Protein AF-A0A1W9J0H9-F1 (afdb_monomer)

Solvent-accessible surface area (backbone atoms only — not comparable to full-atom values): 5428 Å² total; per-residue (Å²): 110,71,49,60,54,51,22,45,54,25,46,76,71,67,37,57,72,55,28,50,54,28,50,55,54,44,51,60,53,51,76,76,48,82,73,54,73,68,57,48,53,52,51,53,53,50,52,50,54,41,52,54,51,50,54,53,50,51,53,52,52,51,51,53,52,52,53,51,49,52,52,51,52,51,53,52,51,52,53,50,52,54,52,50,54,64,61,66,72,71,73,82,79,79,84,125

Mean predicted aligned error: 8.95 Å

Secondary structure (DSSP, 8-state):
-HHHHHHHHHHHTT-HHHHHHHHHHHHHHHHHSPPPHHHHHHHHHHHHHHHHHHHHHHHHHHHHHHHHHHHHHHHHHHHHHHHHHHHHTT------

Structure (mmCIF, N/CA/C/O backbone):
data_AF-A0A1W9J0H9-F1
#
_entry.id   AF-A0A1W9J0H9-F1
#
loop_
_atom_site.group_PDB
_atom_site.id
_atom_site.type_symbol
_atom_site.label_atom_id
_atom_site.label_alt_id
_atom_site.label_comp_id
_atom_site.label_asym_id
_atom_site.label_entity_id
_atom_site.label_seq_id
_atom_site.pdbx_PDB_ins_code
_atom_site.Cartn_x
_atom_site.Cartn_y
_atom_site.Cartn_z
_atom_site.occupancy
_atom_site.B_iso_or_equiv
_atom_site.auth_seq_id
_atom_site.auth_comp_id
_atom_site.auth_asym_id
_atom_site.auth_atom_id
_atom_site.pdbx_PDB_model_num
ATOM 1 N N . MET A 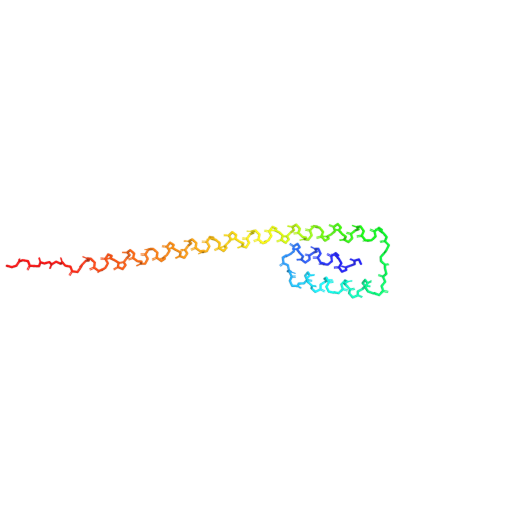1 1 ? -7.260 -4.387 18.761 1.00 65.19 1 MET A N 1
ATOM 2 C CA . MET A 1 1 ? -6.200 -3.352 18.848 1.00 65.19 1 MET A CA 1
ATOM 3 C C . MET A 1 1 ? -4.840 -3.904 18.426 1.00 65.19 1 MET A C 1
ATOM 5 O O . MET A 1 1 ? -4.348 -3.457 17.401 1.00 65.19 1 MET A O 1
ATOM 9 N N . ALA A 1 2 ? -4.307 -4.942 19.087 1.00 85.44 2 ALA A N 1
ATOM 10 C CA . ALA A 1 2 ? -3.005 -5.542 18.742 1.00 85.44 2 ALA A CA 1
ATOM 11 C C . ALA A 1 2 ? -2.836 -5.934 17.255 1.00 85.44 2 ALA A C 1
ATOM 13 O O . ALA A 1 2 ? -1.763 -5.765 16.690 1.00 85.44 2 ALA A O 1
ATOM 14 N N . VAL A 1 3 ? -3.901 -6.409 16.595 1.00 91.94 3 VAL A N 1
ATOM 15 C CA . VAL A 1 3 ? -3.855 -6.792 15.169 1.00 91.94 3 VAL A CA 1
ATOM 16 C C . VAL A 1 3 ? -3.624 -5.586 14.245 1.00 91.94 3 VAL A C 1
ATOM 18 O O . VAL A 1 3 ? -2.891 -5.693 13.268 1.00 91.94 3 VAL A O 1
ATOM 21 N N . THR A 1 4 ? -4.183 -4.417 14.572 1.00 91.31 4 THR A N 1
ATOM 22 C CA . THR A 1 4 ? -3.993 -3.189 13.781 1.00 91.31 4 THR A CA 1
ATOM 23 C C . THR A 1 4 ? -2.572 -2.645 13.924 1.00 91.31 4 THR A C 1
ATOM 25 O O . THR A 1 4 ? -1.960 -2.247 12.937 1.00 91.31 4 THR A O 1
ATOM 28 N N . GLU A 1 5 ? -2.019 -2.670 15.136 1.00 92.69 5 GLU A N 1
ATOM 29 C CA . GLU A 1 5 ? -0.624 -2.285 15.381 1.00 92.69 5 GLU A CA 1
ATOM 30 C C . GLU A 1 5 ? 0.348 -3.247 14.686 1.00 92.69 5 GLU A C 1
ATOM 32 O O . GLU A 1 5 ? 1.306 -2.811 14.047 1.00 92.69 5 GLU A O 1
ATOM 37 N N . ALA A 1 6 ? 0.066 -4.553 14.728 1.00 94.94 6 ALA A N 1
ATOM 38 C CA . ALA A 1 6 ? 0.851 -5.559 14.022 1.00 94.94 6 ALA A CA 1
ATOM 39 C C . ALA A 1 6 ? 0.839 -5.340 12.498 1.00 94.94 6 ALA A C 1
ATOM 41 O O . ALA A 1 6 ? 1.892 -5.452 11.866 1.00 94.94 6 ALA A O 1
ATOM 42 N N . ALA A 1 7 ? -0.309 -4.957 11.923 1.00 94.56 7 ALA A N 1
ATOM 43 C CA . ALA A 1 7 ? -0.418 -4.576 10.515 1.00 94.56 7 ALA A CA 1
ATOM 44 C C . ALA A 1 7 ? 0.440 -3.344 10.187 1.00 94.56 7 ALA A C 1
ATOM 46 O O . ALA A 1 7 ? 1.213 -3.375 9.231 1.00 94.56 7 ALA A O 1
ATOM 47 N N . ALA A 1 8 ? 0.390 -2.293 11.011 1.00 93.62 8 ALA A N 1
ATOM 48 C CA . ALA A 1 8 ? 1.201 -1.089 10.811 1.00 93.62 8 ALA A CA 1
ATOM 49 C C . ALA A 1 8 ? 2.711 -1.379 10.904 1.00 93.62 8 ALA A C 1
ATOM 51 O O . ALA A 1 8 ? 3.512 -0.892 10.101 1.00 93.62 8 ALA A O 1
ATOM 52 N N . MET A 1 9 ? 3.111 -2.228 11.851 1.00 95.31 9 MET A N 1
ATOM 53 C CA . MET A 1 9 ? 4.495 -2.680 11.977 1.00 95.31 9 MET A CA 1
ATOM 5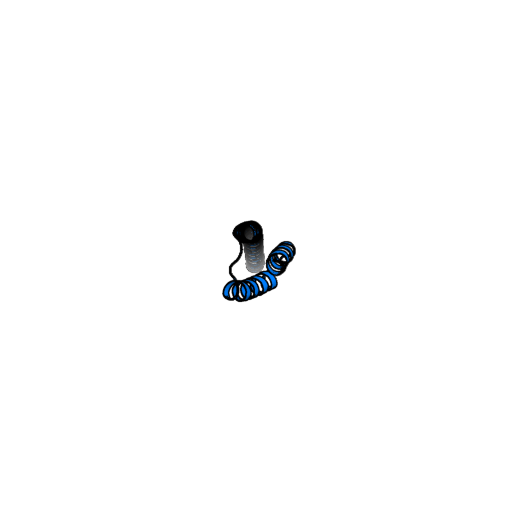4 C C . MET A 1 9 ? 4.941 -3.532 10.781 1.00 95.31 9 MET A C 1
ATOM 56 O O . MET A 1 9 ? 6.071 -3.380 10.320 1.00 95.31 9 MET A O 1
ATOM 60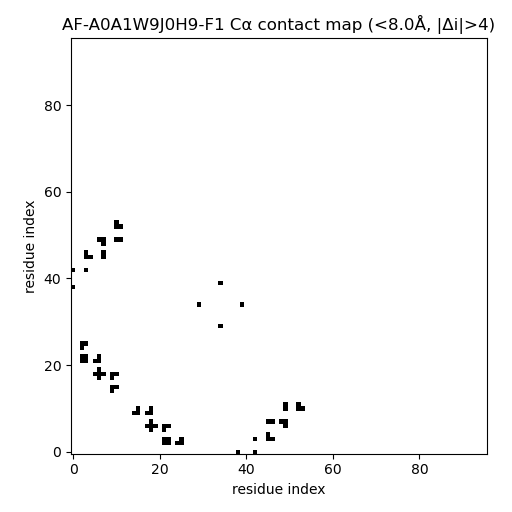 N N . ALA A 1 10 ? 4.083 -4.424 10.278 1.00 95.75 10 ALA A N 1
ATOM 61 C CA . ALA A 1 10 ? 4.366 -5.222 9.086 1.00 95.75 10 ALA A CA 1
ATOM 62 C C . ALA A 1 10 ? 4.515 -4.338 7.839 1.00 95.75 10 ALA A C 1
ATOM 64 O O . ALA A 1 10 ? 5.484 -4.499 7.099 1.00 95.75 10 ALA A O 1
ATOM 65 N N . ALA A 1 11 ? 3.631 -3.352 7.662 1.00 94.88 11 ALA A N 1
ATOM 66 C CA . ALA A 1 11 ? 3.708 -2.374 6.579 1.00 94.88 11 ALA A CA 1
ATOM 67 C C . ALA A 1 11 ? 5.026 -1.583 6.621 1.00 94.88 11 ALA A C 1
ATOM 69 O O . ALA A 1 11 ? 5.723 -1.484 5.613 1.00 94.88 11 ALA A O 1
ATOM 70 N N . THR A 1 12 ? 5.446 -1.150 7.815 1.00 93.62 12 THR A N 1
ATOM 71 C CA . THR A 1 12 ? 6.715 -0.425 8.011 1.00 93.62 12 THR A CA 1
ATOM 72 C C . THR A 1 12 ? 7.933 -1.269 7.612 1.00 93.62 12 THR A C 1
ATOM 74 O O .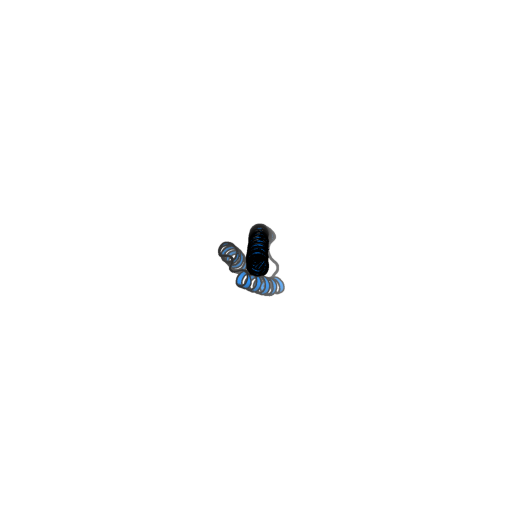 THR A 1 12 ? 8.948 -0.734 7.170 1.00 93.62 12 THR A O 1
ATOM 77 N N . ARG A 1 13 ? 7.842 -2.600 7.737 1.00 95.06 13 ARG A N 1
ATOM 78 C CA . ARG A 1 13 ? 8.878 -3.551 7.297 1.00 95.06 13 ARG A CA 1
ATOM 79 C C . ARG A 1 13 ? 8.727 -3.999 5.837 1.00 95.06 13 ARG A C 1
ATOM 81 O O . ARG A 1 13 ? 9.544 -4.788 5.370 1.00 95.06 13 ARG A O 1
ATOM 88 N N . GLY A 1 14 ? 7.703 -3.535 5.118 1.00 93.88 14 GLY A N 1
ATOM 89 C CA . GLY A 1 14 ? 7.389 -3.979 3.757 1.00 93.88 14 GLY A CA 1
ATOM 90 C C . GLY A 1 14 ? 6.862 -5.418 3.674 1.00 93.88 14 GLY A C 1
ATOM 91 O O . GLY A 1 14 ? 6.904 -6.037 2.613 1.00 93.88 14 GLY A O 1
ATOM 92 N N . GLU A 1 15 ? 6.379 -5.979 4.784 1.00 96.06 15 GLU A N 1
ATOM 93 C CA . GLU A 1 15 ? 5.865 -7.349 4.876 1.00 96.06 15 GLU A CA 1
ATOM 94 C C . GLU A 1 15 ? 4.396 -7.421 4.414 1.00 96.06 15 GLU A C 1
ATOM 96 O O . GLU A 1 15 ? 3.502 -7.744 5.194 1.00 96.06 15 GLU A O 1
ATOM 101 N N . TRP A 1 16 ? 4.123 -7.111 3.143 1.00 93.69 16 TRP A N 1
ATOM 102 C CA . TRP A 1 16 ? 2.752 -6.921 2.635 1.00 93.69 16 TRP A CA 1
ATOM 103 C C . TRP A 1 16 ? 1.838 -8.142 2.784 1.00 93.69 16 TRP A C 1
ATOM 105 O O . TRP A 1 16 ? 0.671 -7.981 3.122 1.00 93.69 16 TRP A O 1
ATOM 115 N N . ASN A 1 17 ? 2.371 -9.360 2.635 1.00 94.62 17 ASN A N 1
ATOM 116 C CA . ASN A 1 17 ? 1.594 -10.587 2.861 1.00 94.62 17 ASN A CA 1
ATOM 117 C C . ASN A 1 17 ? 1.061 -10.661 4.301 1.00 94.62 17 ASN A C 1
ATOM 119 O O . ASN A 1 17 ? -0.078 -11.049 4.525 1.00 94.62 17 ASN A O 1
ATOM 123 N N . ARG A 1 18 ? 1.865 -10.226 5.280 1.00 96.25 18 ARG A N 1
ATOM 124 C CA . ARG A 1 18 ? 1.445 -10.191 6.686 1.00 96.25 18 ARG A CA 1
ATOM 125 C C . ARG A 1 18 ? 0.429 -9.087 6.950 1.00 96.25 18 ARG A C 1
ATOM 127 O O . ARG A 1 18 ? -0.440 -9.268 7.792 1.00 96.25 18 ARG A O 1
ATOM 134 N N . VAL A 1 19 ? 0.525 -7.949 6.257 1.00 95.31 19 VAL A N 1
ATOM 135 C CA . VAL A 1 19 ? -0.493 -6.886 6.350 1.00 95.31 19 VAL A CA 1
ATOM 136 C C . VAL A 1 19 ? -1.864 -7.437 5.954 1.00 95.31 19 VAL A C 1
ATOM 138 O O . VAL A 1 19 ? -2.827 -7.218 6.684 1.00 95.31 19 VAL A O 1
ATOM 141 N N . ASP A 1 20 ? -1.930 -8.205 4.864 1.00 94.69 20 ASP A N 1
ATOM 142 C CA . ASP A 1 20 ? -3.170 -8.837 4.401 1.00 94.69 20 ASP A CA 1
ATOM 143 C C . ASP A 1 20 ? -3.714 -9.863 5.411 1.00 94.69 20 ASP A C 1
ATOM 145 O O . ASP A 1 20 ? -4.876 -9.787 5.808 1.00 94.69 20 ASP A O 1
ATOM 149 N N . GLU A 1 21 ? -2.856 -10.747 5.936 1.00 96.38 21 GLU A N 1
ATOM 150 C CA . GLU A 1 21 ? -3.226 -11.702 6.997 1.00 96.38 21 GLU A CA 1
ATOM 151 C C . GLU A 1 21 ? -3.800 -11.000 8.242 1.00 96.38 21 GLU A C 1
ATOM 153 O O . GLU A 1 21 ? -4.786 -11.448 8.836 1.00 96.38 21 GLU A O 1
ATOM 158 N N . TYR A 1 22 ? -3.203 -9.877 8.654 1.00 96.12 22 TYR A N 1
ATOM 159 C CA . TYR A 1 22 ? -3.706 -9.105 9.788 1.00 96.12 22 TYR A CA 1
ATOM 160 C C . TYR A 1 22 ? -5.027 -8.399 9.477 1.00 96.12 22 TYR A C 1
ATOM 162 O O . TYR A 1 22 ? -5.865 -8.274 10.371 1.00 96.12 22 TYR A O 1
ATOM 170 N N . TYR A 1 23 ? -5.251 -7.960 8.241 1.00 94.81 23 TYR A N 1
ATOM 171 C CA . TYR A 1 23 ? -6.534 -7.392 7.832 1.00 94.81 23 TYR A CA 1
ATOM 172 C C . TYR A 1 23 ? -7.652 -8.430 7.834 1.00 94.81 23 TYR A C 1
ATOM 174 O O . TYR A 1 23 ? -8.688 -8.160 8.442 1.00 94.81 23 TYR A O 1
ATOM 182 N N . GLN A 1 24 ? -7.410 -9.626 7.298 1.00 94.56 24 GLN A N 1
ATOM 183 C CA . GLN A 1 24 ? -8.362 -10.741 7.363 1.00 94.56 24 GLN A CA 1
ATOM 184 C C . GLN A 1 24 ? -8.708 -11.082 8.819 1.00 94.56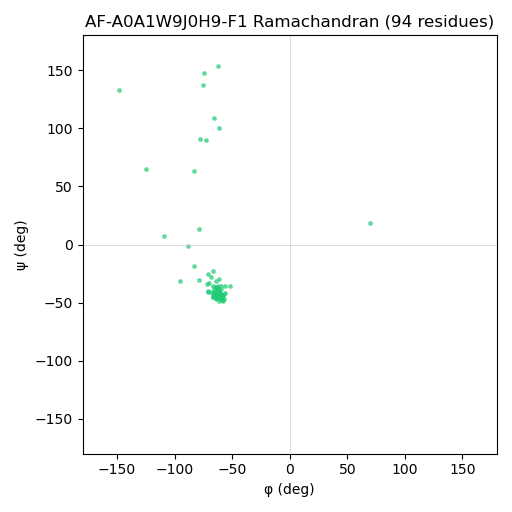 24 GLN A C 1
ATOM 186 O O . GLN A 1 24 ? -9.869 -11.095 9.220 1.00 94.56 24 GLN A O 1
ATOM 191 N N . ARG A 1 25 ? -7.691 -11.229 9.677 1.00 93.94 25 ARG A N 1
ATOM 192 C CA . ARG A 1 25 ? -7.912 -11.522 11.099 1.00 93.94 25 ARG A CA 1
ATOM 193 C C . ARG A 1 25 ? -8.649 -10.405 11.837 1.00 93.94 25 ARG A C 1
ATOM 195 O O . ARG A 1 25 ? -9.354 -10.660 12.812 1.00 93.94 25 ARG A O 1
ATOM 202 N N . ARG A 1 26 ? -8.457 -9.149 11.434 1.00 92.81 26 ARG A N 1
ATOM 203 C CA . ARG A 1 26 ? -9.182 -8.017 12.014 1.00 92.81 26 ARG A CA 1
ATOM 204 C C . ARG A 1 26 ? -10.646 -8.030 11.588 1.00 92.81 26 ARG A C 1
ATOM 206 O O . ARG A 1 26 ? -11.487 -7.749 12.432 1.00 92.81 26 ARG A O 1
ATOM 213 N N . GLU A 1 27 ? -10.941 -8.363 10.338 1.00 91.88 27 GLU A N 1
ATOM 214 C CA . GLU A 1 27 ? -12.313 -8.542 9.853 1.00 91.88 27 GLU A CA 1
ATOM 215 C C . GLU A 1 27 ? -13.054 -9.604 10.677 1.00 91.88 27 GLU A C 1
ATOM 217 O O . GLU A 1 27 ? -14.128 -9.320 11.211 1.00 91.88 27 GLU A O 1
ATOM 222 N N . ASP A 1 28 ? -12.419 -10.756 10.920 1.00 91.00 28 ASP A N 1
ATOM 223 C CA . ASP A 1 28 ? -12.978 -11.814 11.770 1.00 91.00 28 ASP A CA 1
ATOM 224 C C . ASP A 1 28 ? -13.307 -11.319 13.185 1.00 91.00 28 ASP A C 1
ATOM 226 O O . ASP A 1 28 ? -14.364 -11.639 13.730 1.00 91.00 28 ASP A O 1
ATOM 230 N N . LEU A 1 29 ? -12.422 -10.522 13.793 1.00 89.06 29 LEU A N 1
ATOM 231 C CA . LEU A 1 29 ? -12.637 -9.968 15.134 1.00 89.06 29 LEU A CA 1
ATOM 232 C C . LEU A 1 29 ? -13.770 -8.935 15.159 1.00 89.06 29 LEU A C 1
ATOM 234 O O . LEU A 1 29 ? -14.578 -8.929 16.083 1.00 89.06 29 LEU A O 1
ATOM 238 N N . LEU A 1 30 ? -13.845 -8.075 14.143 1.00 88.38 30 LEU A N 1
ATOM 239 C CA . LEU A 1 30 ? -14.877 -7.039 14.045 1.00 88.38 30 LEU A CA 1
ATOM 240 C C . LEU A 1 30 ? -16.262 -7.610 13.736 1.00 88.38 30 LEU A C 1
ATOM 242 O O . LEU A 1 30 ? -17.265 -6.999 14.096 1.00 88.38 30 LEU A O 1
ATOM 246 N N . SER A 1 31 ? -16.327 -8.785 13.108 1.00 88.12 31 SER A N 1
ATOM 247 C CA . SER A 1 31 ? -17.588 -9.502 12.903 1.00 88.12 31 SER A CA 1
ATOM 248 C C . SER A 1 31 ? -18.212 -10.009 14.213 1.00 88.12 31 SER A C 1
ATOM 250 O O . SER A 1 31 ? -19.421 -10.225 14.277 1.00 88.12 31 SER A O 1
ATOM 252 N N . GLN A 1 32 ? -17.398 -10.176 15.261 1.00 87.00 32 GLN A N 1
ATOM 253 C CA . GLN A 1 32 ? -17.815 -10.722 16.555 1.00 87.00 32 GLN A CA 1
ATOM 254 C C . GLN A 1 32 ? -18.177 -9.629 17.565 1.00 87.00 32 GLN A C 1
ATOM 256 O O . GLN A 1 32 ? -19.042 -9.844 18.413 1.00 87.00 32 GLN A O 1
ATOM 261 N N . GLU A 1 33 ? -17.537 -8.460 17.486 1.00 85.06 33 GLU A N 1
ATOM 262 C CA . GLU A 1 33 ? -17.740 -7.369 18.437 1.00 85.06 33 GLU A CA 1
ATOM 263 C C . GLU A 1 33 ? -17.571 -5.996 17.775 1.00 85.06 33 GLU A C 1
ATOM 265 O O . GLU A 1 33 ? -16.593 -5.724 17.073 1.00 85.06 33 GLU A O 1
ATOM 270 N N . ALA A 1 34 ? -18.523 -5.096 18.035 1.00 83.56 34 ALA A N 1
ATOM 271 C CA . ALA A 1 34 ? -18.467 -3.730 17.536 1.00 83.56 34 ALA A CA 1
ATOM 272 C C . ALA A 1 34 ? -17.447 -2.890 18.321 1.00 83.56 34 ALA A C 1
ATOM 274 O O . ALA A 1 34 ? -17.398 -2.915 19.550 1.00 83.56 34 ALA A O 1
ATOM 275 N N . LEU A 1 35 ? -16.661 -2.082 17.608 1.00 86.50 35 LEU A N 1
ATOM 276 C CA . LEU A 1 35 ? -15.712 -1.164 18.234 1.00 86.50 35 LEU A CA 1
ATOM 277 C C . LEU A 1 35 ? -16.412 0.038 18.867 1.00 86.50 35 LEU A C 1
ATOM 279 O O . LEU A 1 35 ? -17.373 0.586 18.326 1.00 86.50 35 LEU A O 1
ATOM 283 N N . SER A 1 36 ? -15.827 0.535 19.957 1.00 91.25 36 SER A N 1
ATOM 284 C CA . SER A 1 36 ? -16.134 1.881 20.434 1.00 91.25 36 SER A CA 1
ATOM 285 C C . SER A 1 36 ? -15.730 2.935 19.382 1.00 91.25 36 SER A C 1
ATOM 287 O O . SER A 1 36 ? -14.795 2.710 18.602 1.00 91.25 36 SER A O 1
ATOM 289 N N . PRO A 1 37 ? -16.373 4.118 19.369 1.00 91.94 37 PRO A N 1
ATOM 290 C CA . PRO A 1 37 ? -16.037 5.188 18.427 1.00 91.94 37 PRO A CA 1
ATOM 291 C C . PRO A 1 37 ? -14.563 5.622 18.475 1.00 91.94 37 PRO A C 1
ATOM 293 O O . PRO A 1 37 ? -13.964 5.920 17.441 1.00 91.94 37 PRO A O 1
ATOM 296 N N . GLU A 1 38 ? -13.956 5.628 19.664 1.00 91.88 38 GLU A N 1
ATOM 297 C CA . GLU A 1 38 ? -12.540 5.969 19.843 1.00 91.88 38 GLU A CA 1
ATOM 298 C C . GLU A 1 38 ? -11.620 4.933 19.190 1.00 91.88 38 GLU A C 1
ATOM 300 O O . GLU A 1 38 ? -10.704 5.295 18.447 1.00 91.88 38 GLU A O 1
ATOM 305 N N . HIS A 1 39 ? -11.904 3.642 19.391 1.00 89.06 39 HIS A N 1
ATOM 306 C CA . HIS A 1 39 ? -11.139 2.569 18.763 1.00 89.06 39 HIS A CA 1
ATOM 307 C C . HIS A 1 39 ? -11.307 2.562 17.244 1.00 89.06 39 HIS A C 1
ATOM 309 O O . HIS A 1 39 ? -10.331 2.355 16.526 1.00 89.06 39 HIS A O 1
ATOM 315 N N . LEU A 1 40 ? -12.508 2.847 16.736 1.00 91.25 40 LEU A N 1
ATOM 316 C CA . LEU A 1 40 ? -12.738 2.975 15.299 1.00 91.25 40 LEU A CA 1
ATOM 317 C C . LEU A 1 40 ? -11.877 4.092 14.692 1.00 91.25 40 LEU A C 1
ATOM 319 O O . LEU A 1 40 ? -11.199 3.877 13.688 1.00 91.25 40 LEU A O 1
ATOM 323 N N . LYS A 1 41 ? -11.840 5.270 15.328 1.00 93.81 41 LYS A N 1
ATOM 324 C CA . LYS A 1 41 ? -11.005 6.395 14.876 1.00 93.81 41 LYS A CA 1
ATOM 325 C C . LYS A 1 41 ? -9.517 6.034 14.862 1.00 93.81 41 LYS A C 1
ATOM 327 O O . LYS A 1 41 ? -8.806 6.392 13.919 1.00 93.81 41 LYS A O 1
ATOM 332 N N . TYR A 1 42 ? -9.050 5.322 15.886 1.00 91.81 42 TYR A N 1
ATOM 333 C CA . TYR A 1 42 ? -7.671 4.843 15.959 1.00 91.81 42 TYR A CA 1
ATOM 334 C C . TYR A 1 42 ? -7.343 3.891 14.800 1.00 91.81 42 TYR A C 1
ATOM 336 O O . TYR A 1 42 ? -6.356 4.097 14.093 1.00 91.81 42 TYR A O 1
ATOM 344 N N . VAL A 1 43 ? -8.207 2.903 14.548 1.00 92.81 43 VAL A N 1
ATOM 345 C CA . VAL A 1 43 ? -8.035 1.940 13.450 1.00 92.81 43 VAL A CA 1
ATOM 346 C C . VAL A 1 43 ? -7.962 2.641 12.095 1.00 92.81 43 VAL A C 1
ATOM 348 O O . VAL A 1 43 ? -7.027 2.397 11.337 1.00 92.81 43 VAL A O 1
ATOM 351 N N . LEU A 1 44 ? -8.877 3.574 11.827 1.00 93.88 44 LEU A N 1
ATOM 352 C CA . LEU A 1 44 ? -8.894 4.334 10.574 1.00 93.88 44 LEU A CA 1
ATOM 353 C C . LEU A 1 44 ? -7.636 5.189 10.382 1.00 93.88 44 LEU A C 1
ATOM 355 O O . LEU A 1 44 ? -7.151 5.340 9.262 1.00 93.88 44 LEU A O 1
ATOM 359 N N . THR A 1 45 ? -7.092 5.741 11.467 1.00 95.50 45 THR A N 1
ATOM 360 C CA . THR A 1 45 ? -5.842 6.514 11.416 1.00 95.50 45 THR A CA 1
ATOM 361 C C . THR A 1 45 ? -4.670 5.628 11.000 1.00 95.50 45 THR A C 1
ATOM 363 O O . THR A 1 45 ? -3.884 6.009 10.134 1.00 95.50 45 THR A O 1
ATOM 366 N N . MET A 1 46 ? -4.576 4.431 11.579 1.00 93.81 46 MET A N 1
ATOM 367 C CA . MET A 1 46 ? -3.523 3.471 11.246 1.00 93.81 46 MET A CA 1
ATOM 368 C C . MET A 1 46 ? -3.653 2.966 9.809 1.00 93.81 46 MET A C 1
ATOM 370 O O . MET A 1 46 ? -2.662 2.919 9.087 1.00 93.81 46 MET A O 1
ATOM 374 N N . ASP A 1 47 ? -4.871 2.666 9.360 1.00 95.25 47 ASP A N 1
ATOM 375 C CA . ASP A 1 47 ? -5.113 2.212 7.988 1.00 95.25 47 ASP A CA 1
ATOM 376 C C . ASP A 1 47 ? -4.753 3.274 6.954 1.00 95.25 47 ASP A C 1
ATOM 378 O O . ASP A 1 47 ? -4.187 2.956 5.909 1.00 95.25 47 ASP A O 1
ATOM 382 N N . ARG A 1 48 ? -5.001 4.549 7.264 1.00 96.19 48 ARG A N 1
ATOM 383 C CA . ARG A 1 48 ? -4.555 5.648 6.409 1.00 96.19 48 ARG A CA 1
ATOM 384 C C . ARG A 1 48 ? -3.031 5.678 6.279 1.00 96.19 48 ARG A C 1
ATOM 386 O O . ARG A 1 48 ? -2.528 5.794 5.165 1.00 96.19 48 ARG A O 1
ATOM 393 N N . ALA A 1 49 ? -2.306 5.533 7.386 1.00 95.50 49 ALA A N 1
ATOM 394 C CA . ALA A 1 49 ? -0.845 5.494 7.362 1.00 95.50 49 ALA A CA 1
ATOM 395 C C . ALA A 1 49 ? -0.315 4.284 6.569 1.00 95.50 49 ALA A C 1
ATOM 397 O O . ALA A 1 49 ? 0.625 4.419 5.787 1.00 95.50 49 ALA A O 1
ATOM 398 N N . ILE A 1 50 ? -0.943 3.112 6.713 1.00 95.19 50 ILE A N 1
ATOM 399 C CA . ILE A 1 50 ? -0.606 1.915 5.926 1.00 95.19 50 ILE A CA 1
ATOM 400 C C . ILE A 1 50 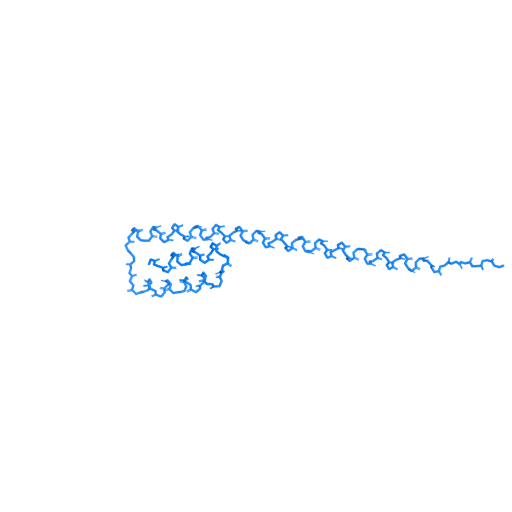? -0.849 2.165 4.429 1.00 95.19 50 ILE A C 1
ATOM 402 O O . ILE A 1 50 ? 0.011 1.851 3.608 1.00 95.19 50 ILE A O 1
ATOM 406 N N . ALA A 1 51 ?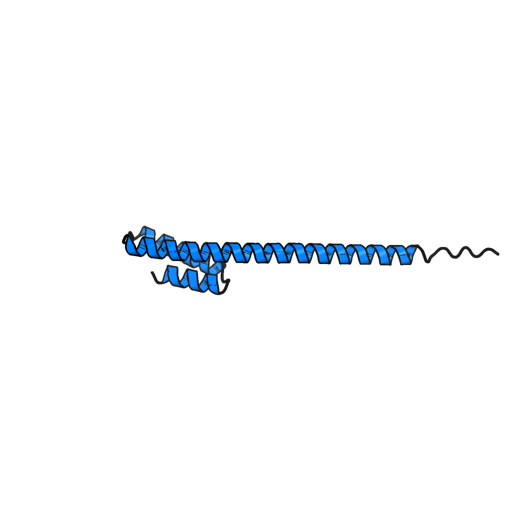 -1.976 2.778 4.058 1.00 94.62 51 ALA A N 1
ATOM 407 C CA . ALA A 1 51 ? -2.297 3.091 2.664 1.00 94.62 51 ALA A CA 1
ATOM 408 C C . ALA A 1 51 ? -1.294 4.073 2.028 1.00 94.62 51 ALA A C 1
ATOM 410 O O . ALA A 1 51 ? -0.901 3.909 0.868 1.00 94.62 51 ALA A O 1
ATOM 411 N N . GLU A 1 52 ? -0.836 5.068 2.789 1.00 95.50 52 GLU A N 1
ATOM 412 C CA . GLU A 1 52 ? 0.222 5.986 2.355 1.00 95.50 52 GLU A CA 1
ATOM 413 C C . GLU A 1 52 ? 1.536 5.228 2.093 1.00 95.50 52 GLU A C 1
ATOM 415 O O . GLU A 1 52 ? 2.158 5.417 1.045 1.00 95.50 52 GLU A O 1
ATOM 420 N N . GLN A 1 53 ? 1.918 4.293 2.971 1.00 94.38 53 GLN A N 1
ATOM 421 C CA . GLN A 1 53 ? 3.105 3.449 2.771 1.00 94.38 53 GLN A CA 1
ATOM 422 C C . GLN A 1 53 ? 2.986 2.542 1.539 1.00 94.38 53 GLN A C 1
ATOM 424 O O . GLN A 1 53 ? 3.942 2.427 0.770 1.00 94.38 53 GLN A O 1
ATOM 429 N N . ILE A 1 54 ? 1.815 1.939 1.311 1.00 93.50 54 ILE A N 1
ATOM 430 C CA . ILE A 1 54 ? 1.547 1.121 0.118 1.00 93.50 54 ILE A CA 1
ATOM 431 C C . ILE A 1 54 ? 1.719 1.958 -1.151 1.00 93.50 54 ILE A C 1
ATOM 433 O O . ILE A 1 54 ? 2.372 1.515 -2.095 1.00 93.50 54 ILE A O 1
ATOM 437 N N . THR A 1 55 ? 1.191 3.183 -1.163 1.00 95.75 55 THR A N 1
ATOM 438 C CA . THR A 1 55 ? 1.298 4.090 -2.316 1.00 95.75 55 THR A CA 1
ATOM 439 C C . THR A 1 55 ? 2.761 4.409 -2.636 1.00 95.75 55 THR A C 1
ATOM 441 O O . THR A 1 55 ? 3.180 4.344 -3.794 1.00 95.75 55 THR A O 1
ATOM 444 N N . VAL A 1 56 ? 3.571 4.696 -1.612 1.00 95.50 56 VAL A N 1
ATOM 445 C CA . VAL A 1 56 ? 5.013 4.940 -1.774 1.00 95.50 56 VAL A CA 1
ATOM 446 C C . VAL A 1 56 ? 5.731 3.695 -2.300 1.00 95.50 56 VAL A C 1
ATOM 448 O O . VAL A 1 56 ? 6.532 3.792 -3.232 1.00 95.50 56 VAL A O 1
ATOM 451 N N . ALA A 1 57 ? 5.426 2.516 -1.754 1.00 93.00 57 ALA A N 1
ATOM 452 C CA . ALA A 1 57 ? 6.023 1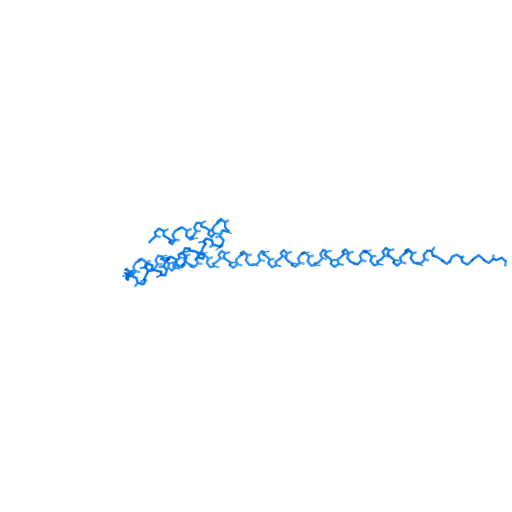.261 -2.199 1.00 93.00 57 ALA A CA 1
ATOM 453 C C . ALA A 1 57 ? 5.687 0.953 -3.668 1.00 93.00 57 ALA A C 1
ATOM 455 O O . ALA A 1 57 ? 6.575 0.595 -4.443 1.00 93.00 57 ALA A O 1
ATOM 456 N N . GLN A 1 58 ? 4.431 1.154 -4.076 1.00 95.12 58 GLN A N 1
ATOM 457 C CA . GLN A 1 58 ? 3.988 0.987 -5.462 1.00 95.12 58 GLN A CA 1
ATOM 458 C C . GLN A 1 58 ? 4.718 1.937 -6.415 1.00 95.12 58 GLN A C 1
ATOM 460 O O . GLN A 1 58 ? 5.179 1.502 -7.471 1.00 95.12 58 GLN A O 1
ATOM 465 N N . ALA A 1 59 ? 4.881 3.207 -6.034 1.00 97.00 59 ALA A N 1
ATOM 466 C CA . ALA A 1 59 ? 5.644 4.173 -6.821 1.00 97.00 59 ALA A CA 1
ATOM 467 C C . ALA A 1 59 ? 7.115 3.746 -6.981 1.00 97.00 59 ALA A C 1
ATOM 469 O O . ALA A 1 59 ? 7.662 3.810 -8.083 1.00 97.00 59 ALA A O 1
ATOM 470 N N . GLY A 1 60 ? 7.738 3.244 -5.909 1.00 96.25 60 GLY A N 1
ATOM 471 C CA . GLY A 1 60 ? 9.102 2.714 -5.949 1.00 96.25 60 GLY A CA 1
ATOM 472 C C . GLY A 1 60 ? 9.247 1.508 -6.883 1.00 96.25 60 GLY A C 1
ATOM 473 O O . GLY A 1 60 ? 10.159 1.468 -7.707 1.00 96.25 60 GLY A O 1
ATOM 474 N N . VAL A 1 61 ? 8.320 0.548 -6.815 1.00 95.94 61 VAL A N 1
ATOM 475 C CA . VAL A 1 61 ? 8.305 -0.616 -7.719 1.00 95.94 61 VAL A CA 1
ATOM 476 C C . VAL A 1 61 ? 8.119 -0.181 -9.173 1.00 95.94 61 VAL A C 1
ATOM 478 O O . VAL A 1 61 ? 8.833 -0.671 -10.047 1.00 95.94 61 VAL A O 1
ATOM 481 N N . ALA A 1 62 ? 7.209 0.756 -9.443 1.00 97.44 62 ALA A N 1
ATOM 482 C CA . ALA A 1 62 ? 6.983 1.271 -10.791 1.00 97.44 62 ALA A CA 1
ATOM 483 C C . ALA A 1 62 ? 8.245 1.928 -11.376 1.00 97.44 62 ALA A C 1
ATOM 485 O O . ALA A 1 62 ? 8.606 1.645 -12.519 1.00 97.44 62 ALA A O 1
ATOM 486 N N . ALA A 1 63 ? 8.955 2.735 -10.581 1.00 97.69 63 ALA A N 1
ATOM 487 C CA . ALA A 1 63 ? 10.217 3.348 -10.994 1.00 97.69 63 ALA A CA 1
ATOM 488 C C . ALA A 1 63 ? 11.292 2.294 -11.320 1.00 97.69 63 ALA A C 1
ATOM 490 O O . ALA A 1 63 ? 11.928 2.360 -12.370 1.00 97.69 63 ALA A O 1
ATOM 491 N N . LEU A 1 64 ? 11.442 1.267 -10.475 1.00 97.94 64 LEU A N 1
ATOM 492 C CA . LEU A 1 64 ? 12.399 0.179 -10.711 1.00 97.94 64 LEU A CA 1
ATOM 493 C C . LEU A 1 64 ? 12.081 -0.625 -11.980 1.00 97.94 64 LEU A C 1
ATOM 495 O O . LEU A 1 64 ? 12.992 -1.056 -12.693 1.00 97.94 64 LEU A O 1
ATOM 499 N N . LEU A 1 65 ? 10.797 -0.842 -12.270 1.00 98.25 65 LEU A N 1
ATOM 500 C CA . LEU A 1 65 ? 10.367 -1.522 -13.490 1.00 98.25 65 LEU A CA 1
ATOM 501 C C . LEU A 1 65 ? 10.692 -0.698 -14.741 1.00 98.25 65 LEU A C 1
ATOM 503 O O . LEU A 1 65 ? 11.187 -1.262 -15.720 1.00 98.25 65 LEU A O 1
ATOM 507 N N . ASP A 1 66 ? 10.470 0.616 -14.699 1.00 98.00 66 ASP A N 1
ATOM 508 C CA . ASP A 1 66 ? 10.808 1.531 -15.793 1.00 98.00 66 ASP A CA 1
ATOM 509 C C . ASP A 1 66 ? 12.326 1.580 -16.045 1.00 98.00 66 ASP A C 1
ATOM 511 O O . ASP A 1 66 ? 12.787 1.405 -17.178 1.00 98.00 66 ASP A O 1
ATOM 515 N N . ASP A 1 67 ? 13.127 1.692 -14.984 1.00 97.88 67 ASP A N 1
ATOM 516 C CA . ASP A 1 67 ? 14.589 1.651 -15.083 1.00 97.88 67 ASP A CA 1
ATOM 517 C C . ASP A 1 67 ? 15.083 0.315 -15.657 1.00 97.88 67 ASP A C 1
ATOM 519 O O . ASP A 1 67 ? 15.934 0.284 -16.554 1.00 97.88 67 ASP A O 1
ATOM 523 N N . SER A 1 68 ? 14.508 -0.807 -15.211 1.00 97.50 68 SER A N 1
ATOM 524 C CA . SER A 1 68 ? 14.827 -2.128 -15.761 1.00 97.50 68 SER A CA 1
ATOM 525 C C . SER A 1 68 ? 14.492 -2.218 -17.253 1.00 97.50 68 SER A C 1
ATOM 527 O O . SER A 1 68 ? 15.284 -2.752 -18.038 1.00 97.50 68 SER A O 1
ATOM 529 N N . ALA A 1 69 ? 13.349 -1.669 -17.672 1.00 97.38 69 ALA A N 1
ATOM 530 C CA . ALA A 1 69 ? 12.940 -1.642 -19.071 1.00 97.38 69 ALA A CA 1
ATOM 531 C C . ALA A 1 69 ? 13.920 -0.828 -19.930 1.00 97.38 69 ALA A C 1
ATOM 533 O O . ALA A 1 69 ? 14.383 -1.321 -20.964 1.00 97.38 69 ALA A O 1
ATOM 534 N N . LYS A 1 70 ? 14.318 0.364 -19.469 1.00 97.25 70 LYS A N 1
ATOM 535 C CA . LYS A 1 70 ? 15.314 1.217 -20.139 1.00 97.25 70 LYS A CA 1
ATOM 536 C C . LYS A 1 70 ? 16.669 0.524 -20.276 1.00 97.25 70 LYS A C 1
ATOM 538 O O . LYS A 1 70 ? 17.269 0.543 -21.354 1.00 97.25 70 LYS A O 1
ATOM 543 N N . ILE A 1 71 ? 17.143 -0.146 -19.222 1.00 97.25 71 ILE A N 1
ATOM 544 C CA . ILE A 1 71 ? 18.399 -0.912 -19.261 1.00 97.25 71 ILE A CA 1
ATOM 545 C C . ILE A 1 71 ? 18.313 -2.033 -20.303 1.00 97.25 71 ILE A C 1
ATOM 547 O O . ILE A 1 71 ? 19.224 -2.188 -21.120 1.00 97.25 71 ILE A O 1
ATOM 551 N N . ARG A 1 72 ? 17.209 -2.791 -20.330 1.00 96.56 72 ARG A N 1
ATOM 552 C CA . ARG A 1 72 ? 17.000 -3.859 -21.323 1.00 96.56 72 ARG A CA 1
ATOM 553 C C . ARG A 1 72 ? 16.990 -3.313 -22.748 1.00 96.56 72 ARG A C 1
ATOM 555 O O . ARG A 1 72 ? 17.656 -3.887 -23.608 1.00 96.56 72 ARG A O 1
ATOM 562 N N . GLN A 1 73 ? 16.298 -2.201 -22.994 1.00 95.94 73 GLN A N 1
ATOM 563 C CA . GLN A 1 73 ? 16.281 -1.542 -24.303 1.00 95.94 73 GLN A CA 1
ATOM 564 C C . GLN A 1 73 ? 17.687 -1.108 -24.732 1.00 95.94 73 GLN A C 1
ATOM 566 O O . GLN A 1 73 ? 18.105 -1.397 -25.854 1.00 95.94 73 GLN A O 1
ATOM 571 N N . ARG A 1 74 ? 18.460 -0.492 -23.829 1.00 95.38 74 ARG A N 1
ATOM 572 C CA . ARG A 1 74 ? 19.844 -0.085 -24.109 1.00 95.38 74 ARG A CA 1
ATOM 573 C C . ARG A 1 74 ? 20.731 -1.281 -24.451 1.00 95.38 74 ARG A C 1
ATOM 575 O O . ARG A 1 74 ? 21.472 -1.229 -25.429 1.00 95.38 74 ARG A O 1
ATOM 582 N N . LEU A 1 75 ? 20.633 -2.373 -23.693 1.00 95.56 75 LEU A N 1
ATOM 583 C CA . LEU A 1 75 ? 21.386 -3.601 -23.967 1.00 95.56 75 LEU A CA 1
ATOM 584 C C . LEU A 1 75 ? 21.002 -4.228 -25.314 1.00 95.56 75 LEU A C 1
ATOM 586 O O . LEU A 1 75 ? 21.878 -4.690 -26.044 1.00 95.56 75 LEU A O 1
ATOM 590 N N . GLN A 1 76 ? 19.716 -4.225 -25.673 1.00 93.44 76 GLN A N 1
ATOM 591 C CA . GLN A 1 76 ? 19.260 -4.684 -26.988 1.00 93.44 76 GLN A CA 1
ATOM 592 C C . GLN A 1 76 ? 19.808 -3.804 -28.118 1.00 93.44 76 GLN A C 1
ATOM 594 O O . GLN A 1 76 ? 20.271 -4.338 -29.126 1.00 93.44 76 GLN A O 1
ATOM 599 N N . GLY A 1 77 ? 19.810 -2.480 -27.940 1.00 92.75 77 GLY A N 1
ATOM 600 C CA . GLY A 1 77 ? 20.405 -1.536 -28.888 1.00 92.75 77 GLY A CA 1
ATOM 601 C C . GLY A 1 77 ? 21.895 -1.798 -29.111 1.00 92.75 77 GLY A C 1
ATOM 602 O O . GLY A 1 77 ? 22.330 -1.934 -30.252 1.00 92.75 77 GLY A O 1
ATOM 603 N N . LEU A 1 78 ? 22.661 -1.975 -28.029 1.00 92.50 78 LEU A N 1
ATOM 604 C CA . LEU A 1 78 ? 24.091 -2.296 -28.103 1.00 92.50 78 LEU A CA 1
ATOM 605 C C . LEU A 1 78 ? 24.357 -3.628 -28.819 1.00 92.50 78 LEU A C 1
ATOM 607 O O . LEU A 1 78 ? 25.250 -3.707 -29.658 1.00 92.50 78 LEU A O 1
ATOM 611 N N . ARG A 1 79 ? 23.563 -4.672 -28.541 1.00 89.19 79 ARG A N 1
ATOM 612 C CA . ARG A 1 79 ? 23.686 -5.966 -29.239 1.00 89.19 79 ARG A CA 1
ATOM 613 C C . ARG A 1 79 ? 23.428 -5.840 -30.738 1.00 89.19 79 ARG A C 1
ATOM 615 O O . ARG A 1 79 ? 24.159 -6.436 -31.523 1.00 89.19 79 ARG A O 1
ATOM 622 N N . ARG A 1 80 ? 22.412 -5.067 -31.135 1.00 87.19 80 ARG A N 1
ATOM 623 C CA . ARG A 1 80 ? 22.103 -4.819 -32.552 1.00 87.19 80 ARG A CA 1
ATOM 624 C C . ARG A 1 80 ? 23.229 -4.064 -33.249 1.00 87.19 80 ARG A C 1
ATOM 626 O O . ARG A 1 80 ? 23.609 -4.450 -34.345 1.00 87.19 80 ARG A O 1
ATOM 633 N N . TRP A 1 81 ? 23.782 -3.039 -32.605 1.00 80.50 81 TRP A N 1
ATOM 634 C CA . TRP A 1 81 ? 24.886 -2.260 -33.164 1.00 80.50 81 TRP A CA 1
ATOM 635 C C . TRP A 1 81 ? 26.165 -3.094 -33.334 1.00 80.50 81 TRP A C 1
ATOM 637 O O . TRP A 1 81 ? 26.752 -3.088 -34.412 1.00 80.50 81 TRP A O 1
ATOM 647 N N . ASN A 1 82 ? 26.537 -3.899 -32.332 1.00 76.56 82 ASN A N 1
ATOM 648 C CA . ASN A 1 82 ? 27.674 -4.820 -32.450 1.00 76.56 82 ASN A CA 1
ATOM 649 C C . ASN A 1 82 ? 27.460 -5.867 -33.557 1.00 76.56 82 ASN A C 1
ATOM 651 O O . ASN A 1 82 ? 28.377 -6.144 -34.323 1.00 76.56 82 ASN A O 1
ATOM 655 N N . GLY A 1 83 ? 26.250 -6.427 -33.676 1.00 72.44 83 GLY A N 1
ATOM 656 C CA . GLY A 1 83 ? 25.918 -7.369 -34.750 1.00 72.44 83 GLY A CA 1
ATOM 657 C C . GLY A 1 83 ? 25.950 -6.735 -36.144 1.00 72.44 83 GLY A C 1
ATOM 658 O O . GLY A 1 83 ? 26.414 -7.367 -37.089 1.00 72.44 83 GLY A O 1
ATOM 659 N N . ALA A 1 84 ? 25.519 -5.475 -36.267 1.00 61.31 84 ALA A N 1
ATOM 660 C CA . ALA A 1 84 ? 25.603 -4.714 -37.511 1.00 61.31 84 ALA A CA 1
ATOM 661 C C . ALA A 1 84 ? 27.063 -4.432 -37.905 1.00 61.31 84 ALA A C 1
ATOM 663 O O . ALA A 1 84 ? 27.431 -4.679 -39.047 1.00 61.31 84 ALA A O 1
ATOM 664 N N . MET A 1 85 ? 27.923 -4.028 -36.960 1.00 58.41 85 MET A N 1
ATOM 665 C CA . MET A 1 85 ? 29.358 -3.834 -37.225 1.00 58.41 85 MET A CA 1
ATOM 666 C C . MET A 1 85 ? 30.081 -5.128 -37.622 1.00 58.41 85 MET A C 1
ATOM 668 O O . MET A 1 85 ? 30.944 -5.102 -38.496 1.00 58.41 85 MET A O 1
ATOM 672 N N . SER A 1 86 ? 29.728 -6.273 -37.028 1.00 55.88 86 SER A N 1
ATOM 673 C CA . SER A 1 86 ? 30.291 -7.565 -37.446 1.00 55.88 86 SER A CA 1
ATOM 674 C C . SER A 1 86 ? 29.823 -8.006 -38.838 1.00 55.88 86 SER A C 1
ATOM 676 O O . SER A 1 86 ? 30.564 -8.713 -39.513 1.00 55.88 86 SER A O 1
ATOM 678 N N . SER A 1 87 ? 28.635 -7.584 -39.284 1.00 54.50 87 SER A N 1
ATOM 679 C CA . SER A 1 87 ? 28.134 -7.857 -40.638 1.00 54.50 87 SER A CA 1
ATOM 680 C C . SER A 1 87 ? 28.741 -6.933 -41.69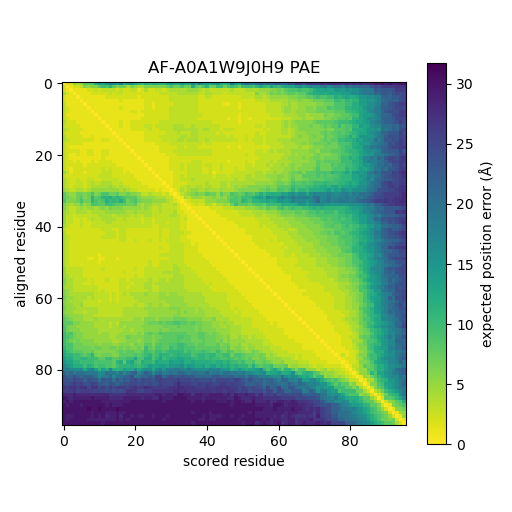9 1.00 54.50 87 SER A C 1
ATOM 682 O O . SER A 1 87 ? 28.880 -7.352 -42.844 1.00 54.50 87 SER A O 1
ATOM 684 N N . ASP A 1 88 ? 29.092 -5.697 -41.335 1.00 53.09 88 ASP A N 1
ATOM 685 C CA . ASP A 1 88 ? 29.633 -4.688 -42.262 1.00 53.09 88 ASP A CA 1
ATOM 686 C C . ASP A 1 88 ? 31.152 -4.845 -42.480 1.00 53.09 88 ASP A C 1
ATOM 688 O O . ASP A 1 88 ? 31.712 -4.398 -43.476 1.00 53.09 88 ASP A O 1
ATOM 692 N N . SER A 1 89 ? 31.839 -5.562 -41.583 1.00 51.44 89 SER A N 1
ATOM 693 C CA . SER A 1 89 ? 33.276 -5.860 -41.693 1.00 51.44 89 SER A CA 1
ATOM 694 C C . SER A 1 89 ? 33.608 -7.000 -42.684 1.00 51.44 89 SER A C 1
ATOM 696 O O . SER A 1 89 ? 34.723 -7.526 -42.658 1.00 51.44 89 SER A O 1
ATOM 698 N N . GLY A 1 90 ? 32.655 -7.409 -43.532 1.00 52.94 90 GLY A N 1
ATOM 699 C CA . GLY A 1 90 ? 32.744 -8.577 -44.417 1.00 52.94 90 GLY A CA 1
ATOM 700 C C . GLY A 1 90 ? 32.877 -8.302 -45.919 1.00 52.94 90 GLY A C 1
ATOM 701 O O . GLY A 1 90 ? 32.843 -9.259 -46.687 1.00 52.94 90 GLY A O 1
ATOM 702 N N . THR A 1 91 ? 33.056 -7.052 -46.358 1.00 52.28 91 THR A N 1
ATOM 703 C CA . THR A 1 91 ? 33.179 -6.730 -47.794 1.00 52.28 91 THR A CA 1
ATOM 704 C C . THR A 1 91 ? 34.467 -5.961 -48.077 1.00 52.28 91 THR A C 1
ATOM 706 O O . THR A 1 91 ? 34.454 -4.803 -48.481 1.00 52.28 91 THR A O 1
ATOM 709 N N . ILE A 1 92 ? 35.620 -6.604 -47.868 1.00 58.22 92 ILE A N 1
ATOM 710 C CA . ILE A 1 92 ? 36.838 -6.196 -48.579 1.00 58.22 92 ILE A CA 1
ATOM 711 C C . ILE A 1 92 ? 36.708 -6.785 -49.985 1.00 58.22 92 ILE A C 1
ATOM 713 O O . ILE A 1 92 ? 37.096 -7.930 -50.224 1.00 58.22 92 ILE A O 1
ATOM 717 N N . GLU A 1 93 ? 36.123 -6.026 -50.914 1.00 52.88 93 GLU A N 1
ATOM 718 C CA . GLU A 1 93 ? 36.275 -6.311 -52.340 1.00 52.88 93 GLU A CA 1
ATOM 719 C C . GLU A 1 93 ? 37.763 -6.208 -52.682 1.00 52.88 93 GLU A C 1
ATOM 721 O O . GLU A 1 93 ? 38.342 -5.129 -52.819 1.00 52.88 93 GLU A O 1
ATOM 726 N N . ARG A 1 94 ? 38.412 -7.369 -52.772 1.00 50.78 94 ARG A N 1
ATOM 727 C CA . ARG A 1 94 ? 39.761 -7.503 -53.303 1.00 50.78 94 ARG A CA 1
ATOM 728 C C . ARG A 1 94 ? 39.678 -7.301 -54.814 1.00 50.78 94 ARG A C 1
ATOM 730 O O . ARG A 1 94 ? 39.460 -8.258 -55.549 1.00 50.78 94 ARG A O 1
ATOM 737 N N . HIS A 1 95 ? 39.819 -6.057 -55.260 1.00 44.94 95 HIS A N 1
ATOM 738 C CA . HIS A 1 95 ? 40.079 -5.755 -56.665 1.00 44.94 95 HIS A CA 1
ATOM 739 C C . HIS A 1 95 ? 41.474 -6.304 -57.009 1.00 44.94 95 HIS A C 1
ATOM 741 O O . HIS A 1 95 ? 42.483 -5.821 -56.490 1.00 44.94 95 HIS A O 1
ATOM 747 N N . ILE A 1 96 ? 41.500 -7.379 -57.798 1.00 56.88 96 ILE A N 1
ATOM 748 C CA . ILE A 1 96 ? 42.670 -7.891 -58.527 1.00 56.88 96 ILE A CA 1
ATOM 749 C C . ILE A 1 96 ? 42.585 -7.412 -59.967 1.00 56.88 96 ILE A C 1
ATOM 751 O O . ILE A 1 96 ? 41.458 -7.427 -60.507 1.00 56.88 96 ILE A O 1
#

Sequence (96 aa):
MAVTEAAAMAATRGEWNRVDEYYQRREDLLSQEALSPEHLKYVLTMDRAIAEQITVAQAGVAALLDDSAKIRQRLQGLRRWNGAMSSDSGTIERHI

Radius of gyration: 27.29 Å; Cα contacts (8 Å, |Δi|>4): 39; chains: 1; bounding box: 61×18×79 Å

pLDDT: mean 87.52, std 14.24, range [44.94, 98.25]

Foldseek 3Di:
DVLLVQLLVCLVVVVVVSVVVSVVVVVVVCVVDPDDPVVVVVSVVSVVVSVVSVVVVVVVVVVVVVVVVVVVVVVVVVVVVVVVVVVVVPDPPPDD